Protein AF-A0A355R5G4-F1 (afdb_monomer_lite)

Secondary structure (DSSP, 8-state):
--------HHHHHHHH-TTSTTHHHHS---SEEE-TTSPEEE-HHHHTTS-B-TTS-B----SSTT-----------

Radius of gyration: 19.9 Å; chains: 1; bounding box: 36×43×51 Å

Foldseek 3Di:
DDPPPDDDPVLVVLCPDPPRPCNVVSDDPDQWDQDPVRDIDGDQVVVLVPDQDPVRDSDRPPVPPPPPDPPDPDDDD

Sequence (77 aa):
MSDIIRRDPRAEWIARNRLHPLHAAMQTQQTSWMGPNGIIRKNPHAIAAGFVGPAGIKRIDRSGAQQGTGAGGRRTA

Structure (mmCIF, N/CA/C/O backbone):
data_AF-A0A355R5G4-F1
#
_entry.id   AF-A0A355R5G4-F1
#
loop_
_atom_site.group_PDB
_atom_site.id
_atom_site.type_symbol
_atom_site.label_atom_id
_atom_site.label_alt_id
_atom_site.label_comp_id
_atom_site.label_asym_id
_atom_site.label_entity_id
_atom_site.label_seq_id
_atom_site.pdbx_PDB_ins_code
_atom_site.Cartn_x
_atom_site.Cartn_y
_atom_site.Cartn_z
_atom_site.occupancy
_atom_site.B_iso_or_equiv
_atom_site.auth_seq_id
_atom_site.auth_comp_id
_atom_site.auth_asym_id
_atom_site.auth_atom_id
_atom_site.pdbx_PDB_model_num
ATOM 1 N N . MET A 1 1 ? -24.140 22.212 18.886 1.00 47.66 1 MET A N 1
ATOM 2 C CA . MET A 1 1 ? -23.555 20.965 19.422 1.00 47.66 1 MET A CA 1
ATOM 3 C C . MET A 1 1 ? -22.610 20.425 18.372 1.00 47.66 1 MET A C 1
ATOM 5 O O . MET A 1 1 ? -23.060 20.145 17.276 1.00 47.66 1 MET A O 1
ATOM 9 N N . SER A 1 2 ? -21.313 20.412 18.652 1.00 55.88 2 SER A N 1
ATOM 10 C CA . SER A 1 2 ? -20.267 20.031 17.703 1.00 55.88 2 SER A CA 1
ATOM 11 C C . SER A 1 2 ? -20.328 18.535 17.385 1.00 55.88 2 SER A C 1
ATOM 13 O O . SER A 1 2 ? -20.211 17.710 18.292 1.00 55.88 2 SER A O 1
ATOM 15 N N . ASP A 1 3 ? -20.447 18.197 16.101 1.00 68.12 3 ASP A N 1
ATOM 16 C CA . ASP A 1 3 ? -20.294 16.838 15.573 1.00 68.12 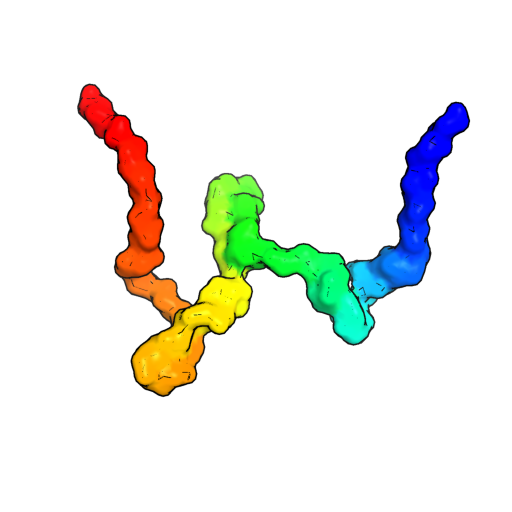3 ASP A CA 1
ATOM 17 C C . ASP A 1 3 ? -18.822 16.406 15.670 1.00 68.12 3 ASP A C 1
ATOM 19 O O . ASP A 1 3 ? -18.068 16.401 14.697 1.00 68.12 3 ASP A 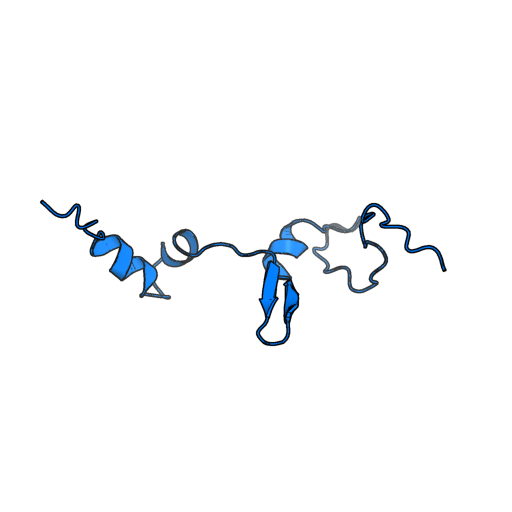O 1
ATOM 23 N N . ILE A 1 4 ? -18.362 16.091 16.884 1.00 71.88 4 ILE A N 1
ATOM 24 C CA . ILE A 1 4 ? -17.054 15.464 17.080 1.00 71.88 4 ILE A CA 1
ATOM 25 C C . ILE A 1 4 ? -17.140 14.056 16.498 1.00 71.88 4 ILE A C 1
ATOM 27 O O . ILE A 1 4 ? -17.765 13.163 17.073 1.00 71.88 4 ILE A O 1
ATOM 31 N N . ILE A 1 5 ? -16.475 13.855 15.360 1.00 73.62 5 ILE A N 1
ATOM 32 C CA . ILE A 1 5 ? -16.254 12.526 14.796 1.00 73.62 5 ILE A CA 1
ATOM 33 C C . ILE A 1 5 ? -15.388 11.757 15.798 1.00 73.62 5 ILE A C 1
ATOM 35 O O . ILE A 1 5 ? -14.175 11.965 15.888 1.00 73.62 5 ILE A O 1
ATOM 39 N N . ARG A 1 6 ? -16.015 10.882 16.588 1.00 76.31 6 ARG A N 1
ATOM 40 C CA . ARG A 1 6 ? -15.291 9.964 17.467 1.00 76.31 6 ARG A CA 1
ATOM 41 C C . ARG A 1 6 ? -14.589 8.930 16.595 1.00 76.31 6 ARG A C 1
ATOM 43 O O . ARG A 1 6 ? -15.243 8.156 15.902 1.00 76.31 6 ARG A O 1
ATOM 50 N N . ARG A 1 7 ? -13.258 8.943 16.609 1.00 81.12 7 ARG A N 1
ATOM 51 C CA . ARG A 1 7 ? -12.445 7.904 15.968 1.00 81.12 7 ARG A CA 1
ATOM 52 C C . ARG A 1 7 ? -12.560 6.616 16.778 1.00 81.12 7 ARG A C 1
ATOM 54 O O . ARG A 1 7 ? -12.577 6.667 18.005 1.00 81.12 7 ARG A O 1
ATOM 61 N N . ASP A 1 8 ? -12.655 5.481 16.093 1.00 89.12 8 ASP A N 1
ATOM 62 C CA . ASP A 1 8 ? -12.666 4.165 16.734 1.00 89.12 8 ASP A CA 1
ATOM 63 C C . ASP A 1 8 ? -11.268 3.854 17.314 1.00 89.12 8 ASP A C 1
ATOM 65 O O . ASP A 1 8 ? -10.311 3.710 16.542 1.00 89.12 8 ASP A O 1
ATOM 69 N N . PRO A 1 9 ? -11.119 3.708 18.648 1.00 91.69 9 PRO A N 1
ATOM 70 C CA . PRO A 1 9 ? -9.830 3.415 19.276 1.00 91.69 9 PRO A CA 1
ATOM 71 C C . PRO A 1 9 ? -9.188 2.120 18.766 1.00 91.69 9 PRO A C 1
ATOM 73 O O . PRO A 1 9 ? -7.959 2.012 18.707 1.00 91.69 9 PRO A O 1
ATOM 76 N N . ARG A 1 10 ? -10.001 1.125 18.380 1.00 92.25 10 ARG A N 1
ATOM 77 C CA . ARG A 1 10 ? -9.496 -0.143 17.845 1.00 92.25 10 ARG A CA 1
ATOM 78 C C . ARG A 1 10 ? -8.888 0.061 16.464 1.00 92.25 10 ARG A C 1
ATOM 80 O O . ARG A 1 10 ? -7.788 -0.431 16.216 1.00 92.25 10 ARG A O 1
ATOM 87 N N . ALA A 1 11 ? -9.570 0.800 15.592 1.00 91.19 11 ALA A N 1
ATOM 88 C CA . ALA A 1 11 ? -9.051 1.147 14.273 1.00 91.19 11 ALA A CA 1
ATOM 89 C C . ALA A 1 11 ? -7.724 1.919 14.376 1.00 91.19 11 ALA A C 1
ATOM 91 O O . ALA A 1 11 ? -6.775 1.613 13.657 1.00 91.19 11 ALA A O 1
ATOM 92 N N . GLU A 1 12 ? -7.605 2.852 15.327 1.00 91.00 12 GLU A N 1
ATOM 93 C CA . GLU A 1 12 ? -6.351 3.579 15.565 1.00 91.00 12 GLU A CA 1
ATOM 94 C C . GLU A 1 12 ? -5.215 2.672 16.051 1.00 91.00 12 GLU A C 1
ATOM 96 O O . GLU A 1 12 ? -4.062 2.837 15.642 1.00 91.00 12 GLU A O 1
ATOM 101 N N . TRP A 1 13 ? -5.512 1.704 16.921 1.00 94.44 13 TRP A N 1
ATOM 102 C CA . TRP A 1 13 ? -4.518 0.729 17.365 1.00 94.44 13 TRP A CA 1
ATOM 103 C C . TRP A 1 13 ? -4.019 -0.144 16.206 1.00 94.44 13 TRP A C 1
ATOM 105 O O . TRP A 1 13 ? -2.806 -0.303 16.045 1.00 94.44 13 TRP A O 1
ATOM 115 N N . ILE A 1 14 ? -4.931 -0.639 15.361 1.00 95.94 14 ILE A N 1
ATOM 116 C CA . ILE A 1 14 ? -4.587 -1.424 14.166 1.00 95.94 14 ILE A CA 1
ATOM 117 C C . ILE A 1 14 ? -3.736 -0.591 13.200 1.00 95.94 14 ILE A C 1
ATOM 119 O O . ILE A 1 14 ? -2.704 -1.070 12.734 1.00 95.94 14 ILE A O 1
ATOM 123 N N . ALA A 1 15 ? -4.128 0.658 12.930 1.00 92.75 15 ALA A N 1
ATOM 124 C CA . ALA A 1 15 ? -3.428 1.539 11.996 1.00 92.75 15 ALA A CA 1
ATOM 125 C C . ALA A 1 15 ? -2.006 1.909 12.457 1.00 92.75 15 ALA A C 1
ATOM 127 O O . ALA A 1 15 ? -1.127 2.117 11.622 1.00 92.75 15 ALA A O 1
ATOM 128 N N . ARG A 1 16 ? -1.754 1.975 13.774 1.00 93.31 16 ARG A N 1
ATOM 129 C CA . ARG A 1 16 ? -0.422 2.281 14.331 1.00 93.31 16 ARG A CA 1
ATOM 130 C C . ARG A 1 16 ? 0.486 1.058 14.454 1.00 93.31 16 ARG A C 1
ATOM 132 O O . ARG A 1 16 ? 1.707 1.199 14.386 1.00 93.31 16 ARG A O 1
ATOM 139 N N . ASN A 1 17 ? -0.073 -0.133 14.658 1.00 95.88 17 ASN A N 1
ATOM 140 C CA . ASN A 1 17 ? 0.709 -1.347 14.865 1.00 95.88 17 ASN A CA 1
ATOM 141 C C . ASN A 1 17 ? 1.054 -2.035 13.534 1.00 95.88 17 ASN A C 1
ATOM 143 O O . ASN A 1 17 ? 0.253 -2.791 12.993 1.00 95.88 17 ASN A O 1
ATOM 147 N N . ARG A 1 18 ? 2.290 -1.857 13.055 1.00 93.94 18 ARG A N 1
ATOM 148 C CA . ARG A 1 18 ? 2.780 -2.466 11.801 1.00 93.94 18 ARG A CA 1
ATOM 149 C C . ARG A 1 18 ? 2.820 -4.001 11.805 1.00 93.94 18 ARG A C 1
ATOM 151 O O . ARG A 1 18 ? 2.826 -4.587 10.729 1.00 93.94 18 ARG A O 1
ATOM 158 N N . LEU A 1 19 ? 2.858 -4.639 12.979 1.00 96.75 19 LEU A N 1
ATOM 159 C CA . LEU A 1 19 ? 2.856 -6.102 13.121 1.00 96.75 19 LEU A CA 1
ATOM 160 C C . LEU A 1 19 ? 1.433 -6.683 13.175 1.00 96.75 19 LEU A C 1
ATOM 162 O O . LEU A 1 19 ? 1.251 -7.894 13.089 1.00 96.75 19 LEU A O 1
ATOM 166 N N . HIS A 1 20 ? 0.408 -5.842 13.324 1.00 96.62 20 HIS A N 1
ATOM 167 C CA . HIS A 1 20 ? -0.963 -6.321 13.401 1.00 96.62 20 HIS A CA 1
ATOM 168 C C . HIS A 1 20 ? -1.391 -6.953 12.058 1.00 96.62 20 HIS A C 1
ATOM 170 O O . HIS A 1 20 ? -1.202 -6.323 11.016 1.00 96.62 20 HIS A O 1
ATOM 176 N N . PRO A 1 21 ? -2.043 -8.133 12.039 1.00 96.44 21 PRO A N 1
ATOM 177 C CA . PRO A 1 21 ? -2.417 -8.815 10.792 1.00 96.44 21 PRO A CA 1
ATOM 178 C C . PRO A 1 21 ? -3.272 -7.960 9.845 1.00 96.44 21 PRO A C 1
ATOM 180 O O . PRO A 1 21 ? -3.093 -7.979 8.632 1.00 96.44 21 PRO A O 1
ATOM 183 N N . LEU A 1 22 ? -4.181 -7.158 10.408 1.00 95.38 22 LEU A N 1
ATOM 184 C CA . LEU A 1 22 ? -5.060 -6.259 9.649 1.00 95.38 22 LEU A CA 1
ATOM 185 C C . LEU A 1 22 ? -4.423 -4.906 9.291 1.00 95.38 22 LEU A C 1
ATOM 187 O O . LEU A 1 22 ? -5.075 -4.090 8.647 1.00 95.38 22 LEU A O 1
ATOM 191 N N . HIS A 1 23 ? -3.171 -4.646 9.682 1.00 94.88 23 HIS A N 1
ATOM 192 C CA . HIS A 1 23 ? -2.515 -3.365 9.410 1.00 94.88 23 HIS A CA 1
ATOM 193 C C . HIS A 1 23 ? -2.479 -3.065 7.909 1.00 94.88 23 HIS A C 1
ATOM 195 O O . HIS A 1 23 ? -2.880 -1.986 7.485 1.00 94.88 23 HIS A O 1
ATOM 201 N N . ALA A 1 24 ? -2.065 -4.039 7.091 1.00 89.69 24 ALA A N 1
ATOM 202 C CA . ALA A 1 24 ? -1.972 -3.866 5.642 1.00 89.69 24 ALA A CA 1
ATOM 203 C C . ALA A 1 24 ? -3.326 -3.546 4.980 1.00 89.69 24 ALA A C 1
ATOM 205 O O . ALA A 1 24 ? -3.352 -2.834 3.981 1.00 89.69 24 ALA A O 1
ATOM 206 N N . ALA A 1 25 ? -4.436 -4.032 5.545 1.00 90.69 25 ALA A N 1
ATOM 207 C CA . ALA A 1 25 ? -5.785 -3.747 5.057 1.00 90.69 25 ALA A CA 1
ATOM 208 C C . ALA A 1 25 ? -6.269 -2.334 5.429 1.00 90.69 25 ALA A C 1
ATOM 210 O O . ALA A 1 25 ? -7.122 -1.783 4.742 1.00 90.69 25 ALA A O 1
ATOM 211 N N . MET A 1 26 ? -5.725 -1.740 6.496 1.00 90.44 26 MET A N 1
ATOM 212 C CA . MET A 1 26 ? -6.050 -0.368 6.907 1.00 90.44 26 MET A CA 1
ATOM 213 C C . MET A 1 26 ? -5.190 0.694 6.212 1.00 90.44 26 MET A C 1
ATOM 215 O O . MET A 1 26 ? -5.502 1.879 6.298 1.00 90.44 26 MET A O 1
ATOM 219 N N . GLN A 1 27 ? -4.110 0.295 5.532 1.00 87.50 27 GLN A N 1
ATOM 220 C CA . GLN A 1 27 ? -3.255 1.221 4.796 1.00 87.50 27 GLN A CA 1
ATOM 221 C C . GLN A 1 27 ? -3.792 1.468 3.387 1.00 87.50 27 GLN A C 1
ATOM 223 O O . GLN A 1 27 ? -4.101 0.536 2.644 1.00 87.50 27 GLN A O 1
ATOM 228 N N . THR A 1 28 ? -3.823 2.736 2.983 1.00 84.44 28 THR A N 1
ATOM 229 C CA . THR A 1 28 ? -4.153 3.113 1.609 1.00 84.44 28 THR A CA 1
ATOM 230 C C . THR A 1 28 ? -3.109 2.545 0.651 1.00 84.44 28 THR A C 1
ATOM 232 O O . THR A 1 28 ? -1.930 2.900 0.704 1.00 84.44 28 THR A O 1
ATOM 235 N N . GLN A 1 29 ? -3.541 1.686 -0.269 1.00 80.94 29 GLN A N 1
ATOM 236 C CA . GLN A 1 29 ? -2.680 1.123 -1.306 1.00 80.94 29 GLN A CA 1
ATOM 237 C C . GLN A 1 29 ? -2.447 2.160 -2.410 1.00 80.94 29 GLN A C 1
ATOM 239 O O . GLN A 1 29 ? -3.117 2.179 -3.439 1.00 80.94 29 GLN A O 1
ATOM 244 N N . GLN A 1 30 ? -1.489 3.060 -2.184 1.00 82.56 30 GLN A N 1
ATOM 245 C CA . GLN A 1 30 ? -1.088 4.043 -3.188 1.00 82.56 30 GLN A CA 1
ATOM 246 C C . GLN A 1 30 ? -0.240 3.391 -4.286 1.00 82.56 30 GLN A C 1
ATOM 248 O O . GLN A 1 30 ? 0.842 2.847 -4.043 1.00 82.56 30 GLN A O 1
ATOM 253 N N . THR A 1 31 ? -0.731 3.482 -5.521 1.00 83.50 31 THR A N 1
ATOM 254 C CA . THR A 1 31 ? -0.025 3.054 -6.738 1.00 83.50 31 THR A CA 1
ATOM 255 C C . THR A 1 31 ? 0.902 4.144 -7.270 1.00 83.50 31 THR A C 1
ATOM 257 O O . THR A 1 31 ? 1.966 3.835 -7.804 1.00 83.50 31 THR A O 1
ATOM 260 N N . SER A 1 32 ? 0.549 5.416 -7.075 1.00 85.69 32 SER A N 1
ATOM 261 C CA . SER A 1 32 ? 1.388 6.571 -7.395 1.00 85.69 32 SER A CA 1
ATOM 262 C C . SER A 1 32 ? 1.166 7.723 -6.421 1.00 85.69 32 SER A C 1
ATOM 264 O O . SER A 1 32 ? 0.043 7.919 -5.960 1.00 85.69 32 SER A O 1
ATOM 266 N N . TRP A 1 33 ? 2.207 8.505 -6.140 1.00 89.69 33 TRP A N 1
ATOM 267 C CA . TRP A 1 33 ? 2.124 9.677 -5.263 1.00 89.69 33 TRP A CA 1
ATOM 268 C C . TRP A 1 33 ? 3.105 10.771 -5.685 1.00 89.69 33 TRP A C 1
ATOM 270 O O . TRP A 1 33 ? 4.143 10.496 -6.291 1.00 89.69 33 TRP A O 1
ATOM 280 N N . MET A 1 34 ? 2.784 12.023 -5.359 1.00 93.31 34 MET A N 1
ATOM 281 C CA . MET A 1 34 ? 3.691 13.150 -5.566 1.00 93.31 34 MET A CA 1
ATOM 282 C C . MET A 1 34 ? 4.791 13.117 -4.503 1.00 93.31 34 MET A C 1
ATOM 284 O O . MET A 1 34 ? 4.517 13.098 -3.305 1.00 93.31 34 MET A O 1
ATOM 288 N N . GLY A 1 35 ? 6.046 13.065 -4.941 1.00 90.31 35 GLY A N 1
ATOM 289 C CA . GLY A 1 35 ? 7.190 13.198 -4.051 1.00 90.31 35 GLY A CA 1
ATOM 290 C C . GLY A 1 35 ? 7.421 14.655 -3.624 1.00 90.31 35 GLY A C 1
ATOM 291 O O . GLY A 1 35 ? 6.905 15.567 -4.266 1.00 90.31 35 GLY A O 1
ATOM 292 N N . PRO A 1 36 ? 8.273 14.892 -2.613 1.00 91.50 36 PRO A N 1
ATOM 293 C CA . PRO A 1 36 ? 8.574 16.241 -2.113 1.00 91.50 36 PRO A CA 1
ATOM 294 C C . PRO A 1 36 ? 9.099 17.211 -3.183 1.00 91.50 36 PRO A C 1
ATOM 296 O O . PRO A 1 36 ? 8.865 18.407 -3.105 1.00 91.50 36 PRO A O 1
ATOM 299 N N . ASN A 1 37 ? 9.764 16.686 -4.216 1.00 93.88 37 ASN A N 1
ATOM 300 C CA . ASN A 1 37 ? 10.335 17.471 -5.315 1.00 93.88 37 ASN A CA 1
ATOM 301 C C . ASN A 1 37 ? 9.362 17.637 -6.502 1.00 93.88 37 ASN A C 1
ATOM 303 O O . ASN A 1 37 ? 9.800 17.898 -7.617 1.00 93.88 37 ASN A O 1
ATOM 307 N N . GLY A 1 38 ? 8.066 17.356 -6.322 1.00 91.75 38 GLY A N 1
ATOM 308 C CA . GLY A 1 38 ? 7.063 17.394 -7.397 1.00 91.75 38 GLY A CA 1
ATOM 309 C C . GLY A 1 38 ? 7.127 16.223 -8.390 1.00 91.75 38 GLY A C 1
ATOM 310 O O . GLY A 1 38 ? 6.299 16.127 -9.292 1.00 91.75 38 GLY A O 1
ATOM 311 N N . ILE A 1 39 ? 8.073 15.294 -8.225 1.00 90.94 39 ILE A N 1
ATOM 312 C CA . ILE A 1 39 ? 8.204 14.107 -9.081 1.00 90.94 39 ILE A CA 1
ATOM 313 C C . ILE A 1 39 ? 7.169 13.056 -8.673 1.00 90.94 39 ILE A C 1
ATOM 315 O O . ILE A 1 39 ? 7.140 12.626 -7.517 1.00 90.94 39 ILE A O 1
ATOM 319 N N . ILE A 1 40 ? 6.367 12.590 -9.633 1.00 87.81 40 ILE A N 1
ATOM 320 C CA . ILE A 1 40 ? 5.427 11.484 -9.424 1.00 87.81 40 ILE A CA 1
ATOM 321 C C . ILE A 1 40 ? 6.207 10.175 -9.271 1.00 87.81 40 ILE A C 1
ATOM 323 O O . ILE A 1 40 ? 6.925 9.740 -10.171 1.00 87.81 40 ILE A O 1
ATOM 327 N N . ARG A 1 41 ? 6.036 9.529 -8.120 1.00 87.31 41 ARG A N 1
ATOM 328 C CA . ARG A 1 41 ? 6.581 8.210 -7.798 1.00 87.31 41 ARG A CA 1
ATOM 329 C C . ARG A 1 41 ? 5.513 7.147 -8.010 1.00 87.31 41 ARG A C 1
ATOM 331 O O . ARG A 1 41 ? 4.319 7.424 -7.940 1.00 87.31 41 ARG A O 1
ATOM 338 N N . LYS A 1 42 ? 5.960 5.927 -8.282 1.00 83.62 42 LYS A N 1
ATOM 339 C CA . LYS A 1 42 ? 5.137 4.764 -8.620 1.00 83.62 42 LYS A CA 1
ATOM 340 C C . LYS A 1 42 ? 5.522 3.608 -7.700 1.00 83.62 42 LYS A C 1
ATOM 342 O O . LYS A 1 42 ? 6.711 3.395 -7.480 1.00 83.62 42 LYS A O 1
ATOM 347 N N . ASN A 1 43 ? 4.547 2.875 -7.164 1.00 78.19 43 ASN A N 1
ATOM 348 C CA . ASN A 1 43 ? 4.790 1.683 -6.353 1.00 78.19 43 ASN A CA 1
ATOM 349 C C . ASN A 1 43 ? 5.022 0.486 -7.290 1.00 78.19 43 ASN A C 1
ATOM 351 O O . ASN A 1 43 ? 4.053 -0.027 -7.858 1.00 78.19 43 ASN A O 1
ATOM 355 N N . PRO A 1 44 ? 6.269 0.012 -7.461 1.00 73.25 44 PRO A N 1
ATOM 356 C CA . PRO A 1 44 ? 6.554 -1.071 -8.389 1.00 73.25 44 PRO A CA 1
ATOM 357 C C . PRO A 1 44 ? 5.867 -2.375 -7.982 1.00 73.25 44 PRO A C 1
ATOM 359 O O . PRO A 1 44 ? 5.527 -3.148 -8.860 1.00 73.25 44 PRO A O 1
ATOM 362 N N . HIS A 1 45 ? 5.601 -2.622 -6.698 1.00 71.00 45 HIS A N 1
ATOM 363 C CA . HIS A 1 45 ? 4.935 -3.851 -6.253 1.00 71.00 45 HIS A CA 1
ATOM 364 C C . HIS A 1 45 ? 3.429 -3.834 -6.519 1.00 71.00 45 HIS A C 1
ATOM 366 O O . HIS A 1 45 ? 2.861 -4.869 -6.856 1.00 71.00 45 HIS A O 1
ATOM 372 N N . ALA A 1 46 ? 2.792 -2.663 -6.425 1.00 71.12 46 ALA A N 1
ATOM 373 C CA . ALA A 1 46 ? 1.389 -2.512 -6.799 1.00 71.12 46 ALA A CA 1
ATOM 374 C C . ALA A 1 46 ? 1.208 -2.514 -8.328 1.00 71.12 46 ALA A C 1
ATOM 376 O O . ALA A 1 46 ? 0.262 -3.098 -8.842 1.00 71.12 46 ALA A O 1
ATOM 377 N N . ILE A 1 47 ? 2.142 -1.905 -9.067 1.00 63.59 47 ILE A N 1
ATOM 378 C CA . ILE A 1 47 ? 2.076 -1.794 -10.533 1.00 63.59 47 ILE A CA 1
ATOM 379 C C . ILE A 1 47 ? 2.528 -3.090 -11.225 1.00 63.59 47 ILE A C 1
ATOM 381 O O . ILE A 1 47 ? 1.929 -3.503 -12.214 1.00 63.59 47 ILE A O 1
ATOM 385 N N . ALA A 1 48 ? 3.536 -3.787 -10.694 1.00 57.72 48 ALA A N 1
ATOM 386 C CA . ALA A 1 48 ? 4.003 -5.070 -11.228 1.00 57.72 48 ALA A CA 1
ATOM 387 C C . ALA A 1 48 ? 3.114 -6.258 -10.842 1.00 57.72 48 ALA A C 1
ATOM 389 O O . ALA A 1 48 ? 3.366 -7.374 -11.295 1.00 57.72 48 ALA A O 1
ATOM 390 N N . ALA A 1 49 ? 2.058 -6.044 -10.049 1.00 54.25 49 ALA A N 1
ATOM 391 C CA . ALA A 1 49 ? 1.045 -7.066 -9.812 1.00 54.25 49 ALA A CA 1
ATOM 392 C C . ALA A 1 49 ? 0.324 -7.495 -11.111 1.00 54.25 49 ALA A C 1
ATOM 394 O O . ALA A 1 49 ? -0.252 -8.580 -11.127 1.00 54.25 49 ALA A O 1
ATOM 395 N N . GLY A 1 50 ? 0.407 -6.700 -12.193 1.00 53.72 50 GLY A N 1
ATOM 396 C CA . GLY A 1 50 ? -0.254 -6.970 -13.477 1.00 53.72 50 GLY A CA 1
ATOM 397 C C . GLY A 1 50 ? 0.642 -7.267 -14.690 1.00 53.72 50 GLY A C 1
ATOM 398 O O . GLY A 1 50 ? 0.104 -7.669 -15.716 1.00 53.72 50 GLY A O 1
ATOM 399 N N . PHE A 1 51 ? 1.974 -7.112 -14.631 1.00 57.50 51 PHE A N 1
ATOM 400 C CA . PHE A 1 51 ? 2.832 -7.392 -15.798 1.00 57.50 51 PHE A CA 1
ATOM 401 C C . PHE A 1 51 ? 3.434 -8.798 -15.720 1.00 57.50 51 PHE A C 1
ATOM 403 O O . PHE A 1 51 ? 4.561 -9.014 -15.264 1.00 57.50 51 PHE A O 1
ATOM 410 N N . VAL A 1 52 ? 2.637 -9.772 -16.153 1.00 57.00 52 VAL A N 1
ATOM 411 C CA . VAL A 1 52 ? 3.091 -11.133 -16.440 1.00 57.00 52 VAL A CA 1
ATOM 412 C C . VAL A 1 52 ? 3.532 -11.151 -17.900 1.00 57.00 52 VAL A C 1
ATOM 414 O O . VAL A 1 52 ? 2.709 -11.014 -18.802 1.00 57.00 52 VAL A O 1
ATOM 417 N N . GLY A 1 53 ? 4.839 -11.264 -18.144 1.00 62.47 53 GLY A N 1
ATOM 418 C CA . GLY A 1 53 ? 5.336 -11.439 -19.510 1.00 62.47 53 GLY A CA 1
ATOM 419 C C . GLY A 1 53 ? 4.859 -12.774 -20.107 1.00 62.47 53 GLY A C 1
ATOM 420 O O . GLY A 1 53 ? 4.441 -13.652 -19.353 1.00 62.47 53 GLY A O 1
ATOM 421 N N . PRO A 1 54 ? 4.989 -12.994 -21.428 1.00 60.94 54 PRO A N 1
ATOM 422 C CA . PRO A 1 54 ? 4.546 -14.232 -22.088 1.00 60.94 54 PRO A CA 1
ATOM 423 C C . PRO A 1 54 ? 5.098 -15.528 -21.464 1.00 60.94 54 PRO A C 1
ATOM 425 O O . PRO A 1 54 ? 4.481 -16.579 -21.569 1.00 60.94 54 PRO A O 1
ATOM 428 N N . ALA A 1 55 ? 6.238 -15.448 -20.770 1.00 72.50 55 ALA A N 1
ATOM 429 C CA . ALA A 1 55 ? 6.861 -16.553 -20.041 1.00 72.50 55 ALA A CA 1
ATOM 430 C C . ALA A 1 55 ? 6.317 -16.775 -18.607 1.00 72.50 55 ALA A C 1
ATOM 432 O O . ALA A 1 55 ? 6.921 -17.518 -17.840 1.00 72.50 55 ALA A O 1
ATOM 433 N N . GLY A 1 56 ? 5.244 -16.097 -18.184 1.00 61.62 56 GLY A N 1
ATOM 434 C CA . GLY A 1 56 ? 4.662 -16.260 -16.842 1.00 61.62 56 GLY A CA 1
ATOM 435 C C . GLY A 1 56 ? 5.418 -15.548 -15.710 1.00 61.62 56 GLY A C 1
ATOM 436 O O . GLY A 1 56 ? 5.046 -15.655 -14.543 1.00 61.62 56 GLY A O 1
ATOM 437 N N . ILE A 1 57 ? 6.475 -14.796 -16.028 1.00 64.38 57 ILE A N 1
ATOM 438 C CA . ILE A 1 57 ? 7.327 -14.130 -15.036 1.00 64.38 57 ILE A CA 1
ATOM 439 C C . ILE A 1 57 ? 6.795 -12.720 -14.766 1.00 64.38 57 ILE A C 1
ATOM 441 O O . ILE A 1 57 ? 6.685 -11.909 -15.691 1.00 64.38 57 ILE A O 1
ATOM 445 N N . LYS A 1 58 ? 6.530 -12.402 -13.490 1.00 61.75 58 LYS A N 1
ATOM 446 C CA . LYS A 1 58 ? 6.245 -11.030 -13.043 1.00 61.75 58 LYS A CA 1
ATOM 447 C C . LYS A 1 58 ? 7.506 -10.185 -13.211 1.00 61.75 58 LYS A C 1
ATOM 449 O O . LYS A 1 58 ? 8.466 -10.346 -12.457 1.00 61.75 58 LYS A O 1
ATOM 454 N N . ARG A 1 59 ? 7.534 -9.308 -14.216 1.00 60.16 59 ARG A N 1
ATOM 455 C CA . ARG A 1 59 ? 8.666 -8.399 -14.468 1.00 60.16 59 ARG A CA 1
ATOM 456 C C . ARG A 1 59 ? 8.185 -6.957 -14.405 1.00 60.16 59 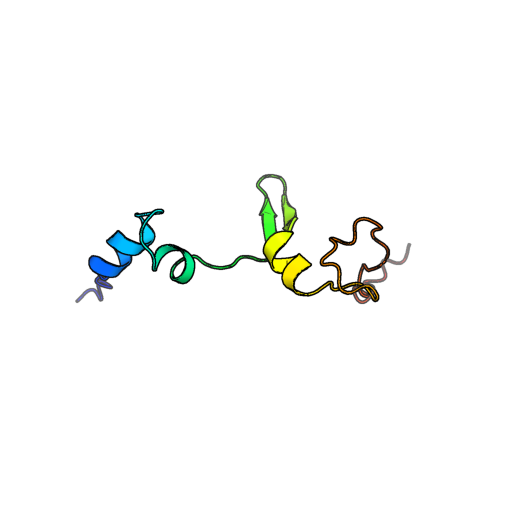ARG A C 1
ATOM 458 O O . ARG A 1 59 ? 7.101 -6.638 -14.863 1.00 60.16 59 ARG A O 1
ATOM 465 N N . ILE A 1 60 ? 9.014 -6.075 -13.862 1.00 62.53 60 ILE A N 1
ATOM 466 C CA . ILE A 1 60 ? 8.814 -4.630 -13.997 1.00 62.53 60 ILE A CA 1
ATOM 467 C C . ILE A 1 60 ? 9.351 -4.242 -15.378 1.00 62.53 60 ILE A C 1
ATOM 469 O O . ILE A 1 60 ? 10.548 -4.427 -15.622 1.00 62.53 60 ILE A O 1
ATOM 473 N N . ASP A 1 61 ? 8.503 -3.719 -16.269 1.00 60.97 61 ASP A N 1
ATOM 474 C CA . ASP A 1 61 ? 8.982 -3.100 -17.508 1.00 60.97 61 ASP A CA 1
ATOM 475 C C . ASP A 1 61 ? 9.756 -1.815 -17.168 1.00 60.97 61 ASP A C 1
ATOM 477 O O . ASP A 1 61 ? 9.202 -0.843 -16.65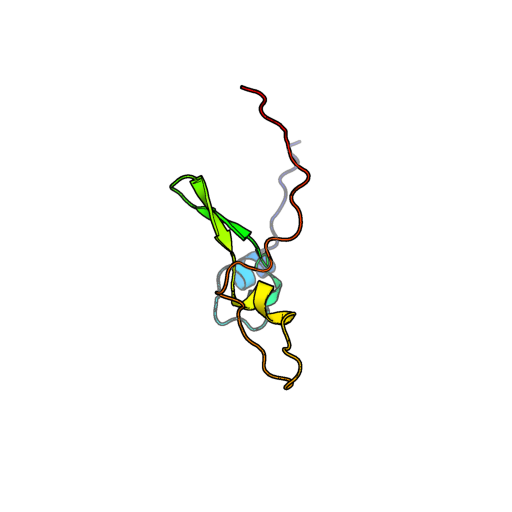4 1.00 60.97 61 ASP A O 1
ATOM 481 N N . ARG A 1 62 ? 11.069 -1.842 -17.415 1.00 63.97 62 ARG A N 1
ATOM 482 C CA . ARG A 1 62 ? 11.991 -0.710 -17.225 1.00 63.97 62 ARG A CA 1
ATOM 483 C C . ARG A 1 62 ? 12.385 -0.046 -18.547 1.00 63.97 62 ARG A C 1
ATOM 485 O O . ARG A 1 62 ? 13.172 0.893 -18.524 1.00 63.97 62 ARG A O 1
ATOM 492 N N . SER A 1 63 ? 11.872 -0.533 -19.680 1.00 66.62 63 SER A N 1
ATOM 493 C CA . SER A 1 63 ? 12.240 -0.051 -21.018 1.00 66.62 63 SER A CA 1
ATOM 494 C C . SER A 1 63 ? 11.611 1.297 -21.374 1.00 66.62 63 SER A C 1
ATOM 496 O O . SER A 1 63 ? 12.045 1.948 -22.318 1.00 66.62 63 SER A O 1
ATOM 498 N N . GLY A 1 64 ? 10.577 1.720 -20.637 1.00 61.19 64 GLY A N 1
ATOM 499 C CA . GLY A 1 64 ? 9.833 2.948 -20.921 1.00 61.19 64 GLY A CA 1
ATOM 500 C C . GLY A 1 64 ? 8.960 2.875 -22.180 1.00 61.19 64 GLY A C 1
ATOM 501 O O . GLY A 1 64 ? 8.258 3.840 -22.467 1.00 61.19 64 GLY A O 1
ATOM 50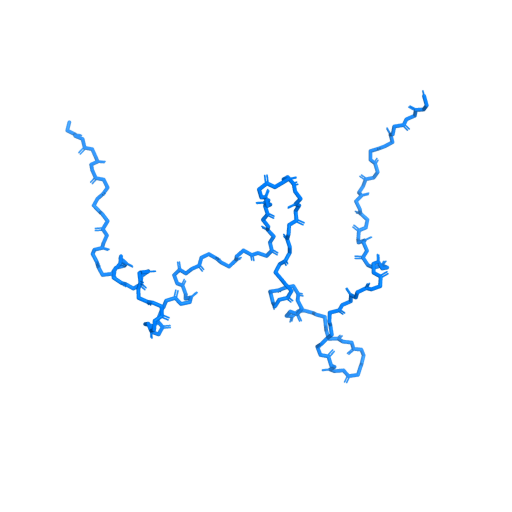2 N N . ALA A 1 65 ? 8.959 1.744 -22.896 1.00 60.44 65 ALA A N 1
ATOM 503 C CA . ALA A 1 65 ? 8.222 1.558 -24.142 1.00 60.44 65 ALA A CA 1
ATOM 504 C C . ALA A 1 65 ? 6.697 1.526 -23.936 1.00 60.44 65 ALA A C 1
ATOM 506 O O . ALA 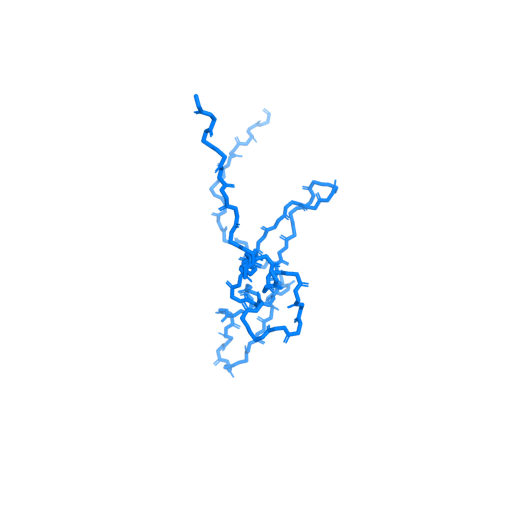A 1 65 ? 5.949 1.923 -24.824 1.00 60.44 65 ALA A O 1
ATOM 507 N N . GLN A 1 66 ? 6.222 1.125 -22.752 1.00 58.78 66 GLN A N 1
ATOM 508 C CA . GLN A 1 66 ? 4.807 1.196 -22.378 1.00 58.78 66 GLN A CA 1
ATOM 509 C C . GLN A 1 66 ? 4.457 2.483 -21.612 1.00 58.78 66 GLN A C 1
ATOM 511 O O . GLN A 1 66 ? 3.827 2.455 -20.553 1.00 58.78 66 GLN A O 1
ATOM 516 N N . GLN A 1 67 ? 4.830 3.651 -22.139 1.00 56.41 67 GLN A N 1
ATOM 517 C CA . GLN A 1 67 ? 4.063 4.860 -21.835 1.00 56.41 67 GLN A CA 1
ATOM 518 C C . GLN A 1 67 ? 2.777 4.802 -22.658 1.00 56.41 67 GLN A C 1
ATOM 520 O O . GLN A 1 67 ? 2.739 5.218 -23.812 1.00 56.41 67 GLN A O 1
ATOM 525 N N . GLY A 1 68 ? 1.725 4.227 -22.071 1.00 49.47 68 GLY A N 1
ATOM 526 C CA . GLY A 1 68 ? 0.382 4.299 -22.631 1.00 49.47 68 GLY A CA 1
ATOM 527 C C . GLY A 1 68 ? 0.013 5.757 -22.898 1.00 49.47 68 GLY A C 1
ATOM 528 O O . GLY A 1 68 ? -0.095 6.546 -21.963 1.00 49.47 68 GLY A O 1
ATOM 529 N N . THR A 1 69 ? -0.093 6.088 -24.185 1.00 46.69 69 THR A N 1
ATOM 530 C CA . THR A 1 69 ? -0.849 7.186 -24.802 1.00 46.69 69 THR A CA 1
ATOM 531 C C . THR A 1 69 ? -1.474 8.182 -23.819 1.00 46.69 69 THR A C 1
ATOM 533 O O . THR A 1 69 ? -2.677 8.152 -23.556 1.00 46.69 69 THR A O 1
ATOM 536 N N . GLY A 1 70 ? -0.668 9.113 -23.310 1.00 44.41 70 GLY A N 1
ATOM 537 C CA . GLY A 1 70 ? -1.190 10.385 -22.829 1.00 44.41 70 GLY A CA 1
ATOM 538 C C . GLY A 1 70 ? -1.675 11.164 -24.045 1.00 44.41 70 GLY A C 1
ATOM 539 O O . GLY A 1 70 ? -0.863 11.541 -24.888 1.00 44.41 70 GLY A O 1
ATOM 540 N N . ALA A 1 71 ? -2.992 11.338 -24.172 1.00 45.97 71 ALA A N 1
ATOM 541 C CA . ALA A 1 71 ? -3.601 12.186 -25.188 1.00 45.97 71 ALA A CA 1
ATOM 542 C C . ALA A 1 71 ? -2.844 13.522 -25.276 1.00 45.97 71 ALA A C 1
ATOM 544 O O . ALA A 1 71 ? -2.676 14.235 -24.286 1.00 45.97 71 ALA A O 1
ATOM 545 N N . GLY A 1 72 ? -2.322 13.800 -26.469 1.00 45.75 72 GLY A N 1
ATOM 546 C CA . GLY A 1 72 ? -1.413 14.900 -26.728 1.00 45.75 72 GLY A CA 1
ATOM 547 C C . GLY A 1 72 ? -2.077 16.257 -26.529 1.00 45.75 72 GLY A C 1
ATOM 548 O O . GLY A 1 72 ? -2.891 16.685 -27.345 1.00 45.75 72 GLY A O 1
ATOM 549 N N . GLY A 1 73 ? -1.643 16.981 -25.501 1.00 44.81 73 GLY A N 1
ATOM 550 C CA . GLY A 1 73 ? -1.710 18.436 -25.491 1.00 44.81 73 GLY A CA 1
ATOM 551 C C . GLY A 1 73 ? -0.664 18.982 -26.460 1.00 44.81 73 GLY A C 1
ATOM 552 O O . GLY A 1 73 ? 0.493 19.173 -26.087 1.00 44.81 73 GLY A O 1
ATOM 553 N N . ARG A 1 74 ? -1.059 19.189 -27.722 1.00 50.22 74 ARG A N 1
ATOM 554 C CA . ARG A 1 74 ? -0.284 19.943 -28.717 1.00 50.22 74 ARG A CA 1
ATOM 555 C C . ARG A 1 74 ? 0.065 21.318 -28.137 1.00 50.22 74 ARG A C 1
ATOM 557 O O . ARG A 1 74 ? -0.824 22.138 -27.941 1.00 50.22 74 ARG A O 1
ATOM 564 N N . ARG A 1 75 ? 1.351 21.589 -27.915 1.00 52.47 75 ARG A N 1
ATOM 565 C CA . ARG A 1 75 ? 1.869 22.960 -27.881 1.00 52.47 75 ARG A CA 1
ATOM 566 C C . ARG A 1 75 ? 2.480 23.224 -29.249 1.00 52.47 75 ARG A C 1
ATOM 568 O O . ARG A 1 75 ? 3.520 22.658 -29.575 1.00 52.47 75 ARG A O 1
ATOM 575 N N . THR A 1 76 ? 1.753 23.968 -30.073 1.00 46.62 76 THR A N 1
ATOM 576 C CA . THR A 1 76 ? 2.289 24.569 -31.295 1.00 46.62 76 THR A CA 1
ATOM 577 C C . THR A 1 76 ? 3.270 25.679 -30.927 1.00 46.62 76 THR A C 1
ATOM 579 O O . THR A 1 76 ? 3.150 26.259 -29.847 1.00 46.62 76 THR A O 1
ATOM 582 N N . ALA A 1 77 ? 4.245 25.856 -31.820 1.00 53.12 77 ALA A N 1
ATOM 583 C CA . ALA A 1 77 ? 5.422 26.715 -31.720 1.00 53.12 77 ALA A CA 1
ATOM 584 C C . ALA A 1 77 ? 5.126 28.174 -31.357 1.00 53.12 77 ALA A C 1
ATOM 586 O O . ALA A 1 77 ? 4.040 28.666 -31.738 1.00 53.12 77 ALA A O 1
#

pLDDT: mean 74.07, std 17.08, range [44.41, 96.75]